Protein AF-V6M9Z1-F1 (afdb_monomer_lite)

Secondary structure (DSSP, 8-state):
---HHHHHTT-SSS-------------THHHHHHHHHHSHHHHHHHHHTTSPPP---

Organism: NCBI:txid1408254

Sequence (57 aa):
MPSKETIANKTYPLAAEFYAITAGSENPNVPKLIEWILSPQGQSLVEKTGYTPLTGS

Foldseek 3Di:
DDDLVCQQVVVPVPHDDDDDDDPPDPPPCVVVVVCCCLDPNVQVVCVVVPHRGHDDD

InterPro domains:
  IPR050811 Phosphate-binding ABC transporter substrate-binding [PTHR30570] (2-55)

Radius of gyration: 13.59 Å; chains: 1; bounding box: 29×20×34 Å

Structure (mmCIF, N/CA/C/O backbone):
data_AF-V6M9Z1-F1
#
_entry.id   AF-V6M9Z1-F1
#
loop_
_atom_site.group_PDB
_atom_site.id
_atom_site.type_symbol
_atom_site.label_atom_id
_atom_site.label_alt_id
_atom_site.label_comp_id
_atom_site.label_asym_id
_atom_site.label_entity_id
_atom_site.label_seq_id
_atom_site.pdbx_PDB_ins_code
_atom_site.Cartn_x
_atom_site.Cartn_y
_atom_site.Cartn_z
_atom_site.occupancy
_atom_site.B_iso_or_equiv
_atom_site.auth_seq_id
_atom_site.auth_comp_id
_atom_site.auth_asym_id
_atom_site.auth_atom_id
_atom_site.pdbx_PDB_model_num
ATOM 1 N N . MET A 1 1 ? -13.822 -3.478 21.295 1.00 66.69 1 MET A N 1
ATOM 2 C CA . MET A 1 1 ? -14.833 -3.679 20.228 1.00 66.69 1 MET A CA 1
ATOM 3 C C . MET A 1 1 ? -14.182 -3.371 18.890 1.00 66.69 1 MET A C 1
ATOM 5 O O . MET A 1 1 ? -13.285 -2.540 18.907 1.00 66.69 1 MET A O 1
ATOM 9 N N . PRO A 1 2 ? -14.584 -4.009 17.777 1.00 77.62 2 PRO A N 1
ATOM 10 C CA . PRO A 1 2 ? -14.005 -3.719 16.466 1.00 77.62 2 PRO A CA 1
ATOM 11 C C . PRO A 1 2 ? -14.215 -2.247 16.088 1.00 77.62 2 PRO A C 1
ATOM 13 O O . PRO A 1 2 ? -15.344 -1.764 16.027 1.00 77.62 2 PRO A O 1
ATOM 16 N N . SER A 1 3 ? -13.118 -1.542 15.842 1.00 79.94 3 SER A N 1
ATOM 17 C CA . SER A 1 3 ? -13.069 -0.174 15.319 1.00 79.94 3 SER A CA 1
ATOM 18 C C . SER A 1 3 ? -11.809 0.004 14.468 1.00 79.94 3 SER A C 1
ATOM 20 O O . SER A 1 3 ? -10.835 -0.724 14.668 1.00 79.94 3 SER A O 1
ATOM 22 N N . LYS A 1 4 ? -11.796 0.994 13.564 1.00 78.00 4 LYS A N 1
ATOM 23 C CA . LYS A 1 4 ? -10.607 1.336 12.755 1.00 78.00 4 LYS A CA 1
ATOM 24 C C . LYS A 1 4 ? -9.359 1.529 13.626 1.00 78.00 4 LYS A C 1
ATOM 26 O O . LYS A 1 4 ? -8.300 1.014 13.297 1.00 78.00 4 LYS A O 1
ATOM 31 N N . GLU A 1 5 ? -9.514 2.200 14.766 1.00 80.31 5 GLU A N 1
ATOM 32 C CA . GLU A 1 5 ? -8.442 2.427 15.740 1.00 80.31 5 GLU A CA 1
ATOM 33 C C . GLU A 1 5 ? -7.926 1.115 16.348 1.00 80.31 5 GLU A C 1
ATOM 35 O O . GLU A 1 5 ? -6.724 0.870 16.341 1.00 80.31 5 GLU A O 1
ATOM 40 N N . THR A 1 6 ? -8.823 0.234 16.812 1.00 77.56 6 THR A N 1
ATOM 41 C CA . THR A 1 6 ? -8.428 -1.051 17.428 1.00 77.56 6 THR A CA 1
ATOM 42 C C . THR A 1 6 ? -7.824 -2.051 16.435 1.00 77.56 6 THR A C 1
ATOM 44 O O . THR A 1 6 ? -7.029 -2.907 16.820 1.00 77.56 6 THR A O 1
ATOM 47 N N . ILE A 1 7 ? -8.199 -1.945 15.155 1.00 75.69 7 ILE A N 1
ATOM 48 C CA . ILE A 1 7 ? -7.618 -2.719 14.052 1.00 75.69 7 ILE A CA 1
ATOM 49 C C . ILE A 1 7 ? -6.218 -2.183 13.734 1.00 75.69 7 ILE A C 1
ATOM 51 O O . ILE A 1 7 ? -5.269 -2.960 13.685 1.00 75.69 7 ILE A O 1
ATOM 55 N N . ALA A 1 8 ? -6.071 -0.863 13.588 1.00 74.69 8 ALA A N 1
ATOM 56 C CA . ALA A 1 8 ? -4.791 -0.225 13.284 1.00 74.69 8 ALA A CA 1
ATOM 57 C C . ALA A 1 8 ? -3.749 -0.420 14.402 1.00 74.69 8 ALA A C 1
ATOM 59 O O . ALA A 1 8 ? -2.585 -0.697 14.122 1.00 74.69 8 ALA A O 1
ATOM 60 N N . ASN A 1 9 ? -4.158 -0.334 15.672 1.00 76.88 9 ASN A N 1
ATOM 61 C CA . ASN A 1 9 ? -3.263 -0.498 16.823 1.0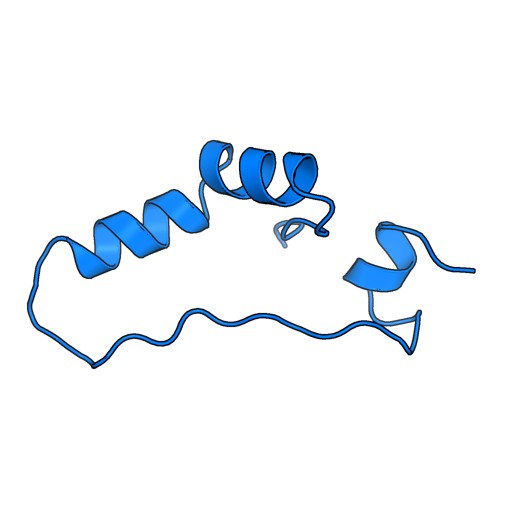0 76.88 9 ASN A CA 1
ATOM 62 C C . ASN A 1 9 ? -3.109 -1.960 17.300 1.00 76.88 9 ASN A C 1
ATOM 64 O O . ASN A 1 9 ? -2.507 -2.199 18.347 1.00 76.88 9 ASN A O 1
ATOM 68 N N . LYS A 1 10 ? -3.653 -2.933 16.551 1.00 73.81 10 LYS A N 1
ATOM 69 C CA . LYS A 1 10 ? -3.558 -4.384 16.813 1.00 73.81 10 LYS A CA 1
ATOM 70 C C . LYS A 1 10 ? -4.173 -4.862 18.138 1.00 73.81 10 LYS A C 1
ATOM 72 O O . LYS A 1 10 ? -3.937 -5.997 18.546 1.00 73.81 10 LYS A O 1
ATOM 77 N N . THR A 1 11 ? -4.977 -4.042 18.818 1.00 80.69 11 THR A N 1
ATOM 78 C CA . THR A 1 11 ? -5.676 -4.443 20.058 1.00 80.69 11 THR A CA 1
ATOM 79 C C . THR A 1 11 ? -6.949 -5.243 19.789 1.00 80.69 11 THR A C 1
ATOM 81 O O . THR A 1 11 ? -7.469 -5.905 20.690 1.00 80.69 11 THR A O 1
ATOM 84 N N . TYR A 1 12 ? -7.449 -5.224 18.550 1.00 76.06 12 TYR A N 1
ATOM 85 C CA . TYR A 1 12 ? -8.472 -6.151 18.091 1.00 76.06 12 TYR A CA 1
ATOM 86 C C . TYR A 1 12 ? -7.816 -7.409 17.495 1.00 76.06 12 TYR A C 1
ATOM 88 O O . TYR A 1 12 ? -7.198 -7.325 16.435 1.00 76.06 12 TYR A O 1
ATOM 96 N N . PRO A 1 13 ? -7.957 -8.588 18.131 1.00 67.69 13 PRO A N 1
ATOM 97 C CA . PRO A 1 13 ? -7.196 -9.789 17.770 1.00 67.69 13 PRO A CA 1
ATOM 98 C C . PRO A 1 13 ? -7.644 -10.451 16.456 1.00 67.69 13 PRO A C 1
ATOM 100 O O . PRO A 1 13 ? -7.002 -11.388 15.996 1.00 67.69 13 PRO A O 1
ATOM 103 N N . LEU A 1 14 ? -8.738 -9.982 15.846 1.00 73.25 14 LEU A N 1
ATOM 104 C CA . LEU A 1 14 ? -9.237 -10.449 14.549 1.00 73.25 14 LEU A CA 1
ATOM 105 C C . LEU A 1 14 ? -8.908 -9.429 13.447 1.00 73.25 14 LEU A C 1
ATOM 107 O O . LEU A 1 14 ? -9.784 -8.997 12.700 1.00 73.25 14 LEU A O 1
ATOM 111 N N . ALA A 1 15 ? -7.644 -9.012 13.382 1.00 73.62 15 ALA A N 1
ATOM 112 C CA . ALA A 1 15 ? -7.099 -8.164 12.328 1.00 73.62 15 ALA A CA 1
ATOM 113 C C . ALA A 1 15 ? -5.953 -8.905 11.624 1.00 73.62 15 ALA A C 1
ATOM 115 O O . ALA A 1 15 ? -5.117 -9.524 12.280 1.00 73.62 15 ALA A O 1
ATOM 116 N N . ALA A 1 16 ? -5.920 -8.850 10.292 1.00 76.88 16 ALA A N 1
ATOM 117 C CA . ALA A 1 16 ? -4.861 -9.436 9.473 1.00 76.88 16 ALA A CA 1
ATOM 118 C C . ALA A 1 16 ? -4.182 -8.344 8.639 1.00 76.88 16 ALA A C 1
ATOM 120 O O . ALA A 1 16 ? -4.854 -7.455 8.112 1.00 76.88 16 ALA A O 1
ATOM 121 N N . GLU A 1 17 ? -2.856 -8.419 8.521 1.00 81.81 17 GLU A N 1
ATOM 122 C CA . GLU A 1 17 ? -2.073 -7.522 7.669 1.00 81.81 17 GLU A CA 1
ATOM 123 C C . GLU A 1 17 ? -2.057 -8.039 6.225 1.00 81.81 17 GLU A C 1
ATOM 125 O O . GLU A 1 17 ? -1.913 -9.238 5.978 1.00 81.81 17 GLU A O 1
ATOM 130 N N . PHE A 1 18 ? -2.196 -7.125 5.265 1.00 85.38 18 PHE A N 1
ATOM 131 C CA . PHE A 1 18 ? -2.064 -7.410 3.838 1.00 85.38 18 PHE A CA 1
ATOM 132 C C . PHE A 1 18 ? -0.747 -6.833 3.323 1.00 85.38 18 PHE A C 1
ATOM 134 O O . PHE A 1 18 ? -0.431 -5.674 3.588 1.00 85.38 18 PHE A O 1
ATOM 141 N N . TYR A 1 19 ? -0.002 -7.622 2.548 1.00 89.31 19 TYR A N 1
ATOM 142 C CA . TYR A 1 19 ? 1.299 -7.225 2.010 1.00 89.31 19 TYR A CA 1
ATOM 143 C C . TYR A 1 19 ? 1.308 -7.268 0.483 1.00 89.31 19 TYR A C 1
ATOM 145 O O . TYR A 1 19 ? 0.767 -8.189 -0.128 1.00 89.31 19 TYR A O 1
ATOM 153 N N . ALA A 1 20 ? 1.988 -6.299 -0.131 1.00 89.94 20 ALA A N 1
ATOM 154 C CA . ALA A 1 20 ? 2.364 -6.347 -1.538 1.00 89.94 20 ALA A CA 1
ATOM 155 C C . ALA A 1 20 ? 3.799 -6.885 -1.653 1.00 89.94 20 ALA A C 1
ATOM 157 O O . ALA A 1 20 ? 4.737 -6.258 -1.164 1.00 89.94 20 ALA A O 1
ATOM 158 N N . ILE A 1 21 ? 3.974 -8.043 -2.294 1.00 92.00 21 ILE A N 1
ATOM 159 C CA . ILE A 1 21 ? 5.284 -8.673 -2.514 1.00 92.00 21 ILE A CA 1
ATOM 160 C C . ILE A 1 21 ? 5.654 -8.518 -3.990 1.00 92.00 21 ILE A C 1
ATOM 162 O O . ILE A 1 21 ? 4.849 -8.827 -4.869 1.00 92.00 21 ILE A O 1
ATOM 166 N N . THR A 1 22 ? 6.868 -8.044 -4.272 1.00 91.44 22 THR A N 1
ATOM 167 C CA . THR A 1 22 ? 7.386 -7.894 -5.640 1.00 91.44 22 THR A CA 1
ATOM 168 C C . THR A 1 22 ? 8.461 -8.942 -5.926 1.00 91.44 22 THR A C 1
ATOM 170 O O . THR A 1 22 ? 9.151 -9.408 -5.023 1.00 91.44 22 THR A O 1
ATOM 173 N N . ALA A 1 23 ? 8.620 -9.321 -7.197 1.00 91.56 23 ALA A N 1
ATOM 174 C CA . ALA A 1 23 ? 9.554 -10.370 -7.617 1.00 91.56 23 ALA A CA 1
ATOM 175 C C . ALA A 1 23 ? 11.021 -9.898 -7.759 1.00 91.56 23 ALA A C 1
ATOM 177 O O . ALA A 1 23 ? 11.817 -10.587 -8.388 1.00 91.56 23 ALA A O 1
ATOM 178 N N . GLY A 1 24 ? 11.379 -8.712 -7.244 1.00 85.81 24 GLY A N 1
ATOM 179 C CA . GLY A 1 24 ? 12.732 -8.156 -7.395 1.00 85.81 24 GLY A CA 1
ATOM 180 C C . GLY A 1 24 ? 13.118 -7.818 -8.844 1.00 85.81 24 GLY A C 1
ATOM 181 O O . GLY A 1 24 ? 14.272 -7.975 -9.224 1.00 85.81 24 GLY A O 1
ATOM 182 N N . SER A 1 25 ? 12.158 -7.398 -9.677 1.00 89.25 25 SER A N 1
ATOM 183 C CA . SER A 1 25 ? 12.412 -7.061 -11.087 1.00 89.25 25 SER A CA 1
ATOM 184 C C . SER A 1 25 ? 13.049 -5.680 -11.262 1.00 89.25 25 SER A C 1
ATOM 186 O O . SER A 1 25 ? 12.693 -4.756 -10.534 1.00 89.25 25 SER A O 1
ATOM 188 N N . GLU A 1 26 ? 13.810 -5.481 -12.340 1.00 92.81 26 GLU A N 1
ATOM 189 C CA . GLU A 1 26 ? 14.322 -4.160 -12.753 1.00 92.81 26 GLU A CA 1
ATOM 190 C C . GLU A 1 26 ? 13.284 -3.276 -13.477 1.00 92.81 26 GLU A C 1
ATOM 192 O O . GLU A 1 26 ? 13.615 -2.216 -14.007 1.00 92.81 26 GLU A O 1
ATOM 197 N N . ASN A 1 27 ? 12.009 -3.683 -13.528 1.00 95.56 27 ASN A N 1
ATOM 198 C CA . ASN 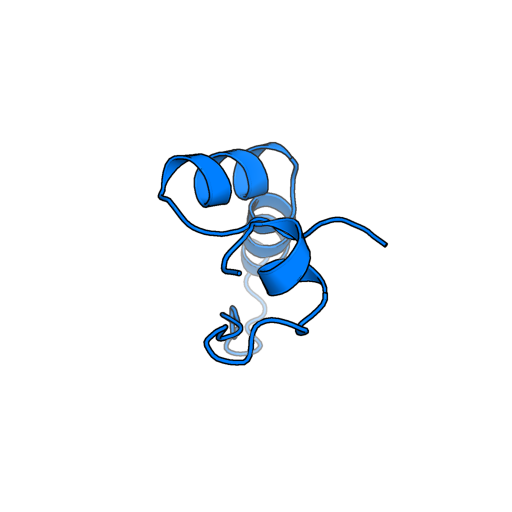A 1 27 ? 10.968 -2.895 -14.184 1.00 95.56 27 ASN A CA 1
ATOM 199 C C . ASN A 1 27 ? 10.761 -1.553 -13.444 1.00 95.56 27 ASN A C 1
ATOM 201 O O . ASN A 1 27 ? 10.316 -1.555 -12.291 1.00 95.56 27 ASN A O 1
ATOM 205 N N . PRO A 1 28 ? 10.980 -0.399 -14.107 1.00 94.94 28 PRO A N 1
ATOM 206 C CA . PRO A 1 28 ? 10.925 0.913 -13.461 1.00 94.94 28 PRO A CA 1
ATOM 207 C C . PRO A 1 28 ? 9.513 1.324 -13.015 1.00 94.94 28 PRO A C 1
ATOM 209 O O . PRO A 1 28 ? 9.352 2.338 -12.338 1.00 94.94 28 PRO A O 1
ATOM 212 N N . ASN A 1 29 ? 8.473 0.575 -13.388 1.00 96.38 29 ASN A N 1
ATOM 213 C CA . ASN A 1 29 ? 7.101 0.830 -12.950 1.00 96.38 29 ASN A CA 1
ATOM 214 C C . ASN A 1 29 ? 6.757 0.159 -11.616 1.00 96.38 29 ASN A C 1
ATOM 216 O O . ASN A 1 29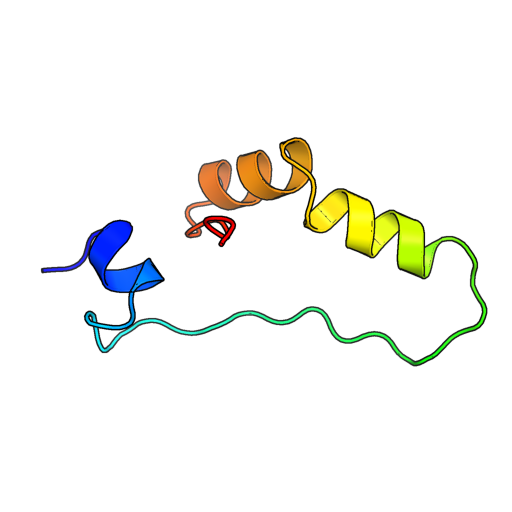 ? 5.781 0.561 -10.988 1.00 96.38 29 ASN A O 1
ATOM 220 N N . VAL A 1 30 ? 7.551 -0.813 -11.152 1.00 95.69 30 VAL A N 1
ATOM 221 C CA . VAL A 1 30 ? 7.367 -1.422 -9.825 1.00 95.69 30 VAL A CA 1
ATOM 222 C C . VAL A 1 30 ? 7.434 -0.377 -8.706 1.00 95.69 30 VAL A C 1
ATOM 224 O O . VAL A 1 30 ? 6.461 -0.286 -7.959 1.00 95.69 30 VAL A O 1
ATOM 227 N N . PRO A 1 31 ? 8.485 0.462 -8.590 1.00 94.62 31 PRO A N 1
ATOM 228 C CA . PRO A 1 31 ? 8.522 1.486 -7.545 1.00 94.62 31 PRO A CA 1
ATOM 229 C C . PRO A 1 31 ? 7.371 2.493 -7.670 1.00 94.62 31 PRO A C 1
ATOM 231 O O . PRO A 1 31 ? 6.773 2.840 -6.658 1.00 94.62 31 PRO A O 1
ATOM 234 N N . LYS A 1 32 ? 6.986 2.883 -8.895 1.00 96.31 32 LYS A N 1
ATOM 235 C CA . LYS A 1 32 ? 5.857 3.804 -9.131 1.00 96.31 32 LYS A CA 1
ATOM 236 C C . LYS A 1 32 ? 4.529 3.237 -8.633 1.00 96.31 32 LYS A C 1
ATOM 238 O O . LYS A 1 32 ? 3.715 3.963 -8.074 1.00 96.31 32 LYS A O 1
ATOM 243 N N . LEU A 1 33 ? 4.301 1.939 -8.842 1.00 95.75 33 LEU A N 1
ATOM 244 C CA . LEU A 1 33 ? 3.097 1.268 -8.365 1.00 95.75 33 LEU A CA 1
ATOM 245 C C . LEU A 1 33 ? 3.067 1.212 -6.834 1.00 95.75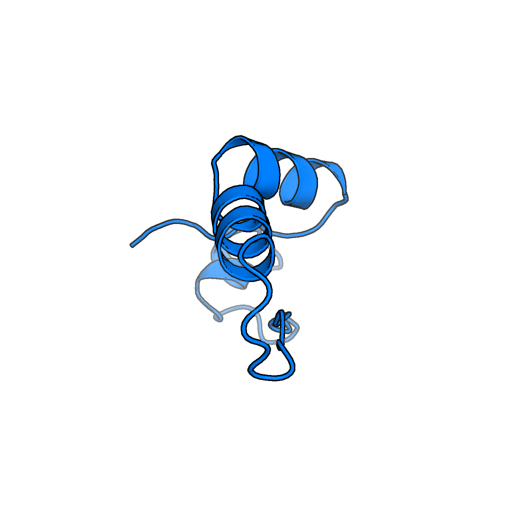 33 LEU A C 1
ATOM 247 O O . LEU A 1 33 ? 2.036 1.515 -6.242 1.00 95.75 33 LEU A O 1
ATOM 251 N N . ILE A 1 34 ? 4.189 0.862 -6.197 1.00 94.94 34 ILE A N 1
ATOM 252 C CA . ILE A 1 34 ? 4.291 0.835 -4.731 1.00 94.94 34 ILE A CA 1
ATOM 253 C C . ILE A 1 34 ? 4.069 2.233 -4.145 1.00 94.94 34 ILE A C 1
ATOM 255 O O . ILE A 1 34 ? 3.274 2.385 -3.220 1.00 94.94 34 ILE A O 1
ATOM 259 N N . GLU A 1 35 ? 4.699 3.259 -4.716 1.00 95.44 35 GLU A N 1
ATOM 260 C CA . GLU A 1 35 ? 4.507 4.654 -4.308 1.00 95.44 35 GLU A CA 1
ATOM 261 C C . GLU A 1 35 ? 3.040 5.080 -4.435 1.00 95.44 35 GLU A C 1
ATOM 263 O O . GLU A 1 35 ? 2.474 5.660 -3.510 1.00 95.44 35 GLU A O 1
ATOM 268 N N . TRP A 1 36 ? 2.384 4.728 -5.542 1.00 96.38 36 TRP A N 1
ATOM 269 C CA . TRP A 1 36 ? 0.971 5.027 -5.738 1.00 96.38 36 TRP A CA 1
ATOM 270 C C . TRP A 1 36 ? 0.065 4.318 -4.719 1.00 96.38 36 TRP A C 1
ATOM 272 O O . TRP A 1 36 ? -0.836 4.957 -4.172 1.00 96.38 36 TRP A O 1
ATOM 282 N N . ILE A 1 37 ? 0.316 3.039 -4.407 1.00 95.06 37 ILE A N 1
ATOM 283 C CA . ILE A 1 37 ? -0.431 2.291 -3.377 1.00 95.06 37 ILE A CA 1
ATOM 284 C C . ILE A 1 37 ? -0.307 2.986 -2.011 1.00 95.06 37 ILE A C 1
ATOM 286 O O . ILE A 1 37 ? -1.294 3.098 -1.282 1.00 95.06 37 ILE A O 1
ATOM 290 N N . LEU A 1 38 ? 0.886 3.481 -1.670 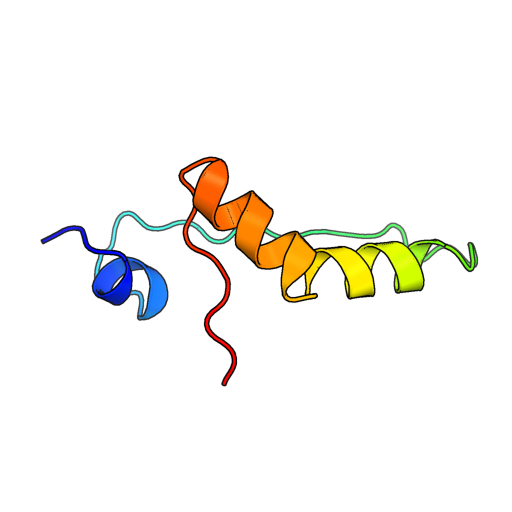1.00 94.38 38 LEU A N 1
ATOM 291 C CA . LEU A 1 38 ? 1.165 4.166 -0.401 1.00 94.38 38 LEU A CA 1
ATOM 292 C C . LEU A 1 38 ? 0.705 5.635 -0.374 1.00 94.38 38 LEU A C 1
ATOM 294 O O . LEU A 1 38 ? 0.629 6.235 0.695 1.00 94.38 38 LEU A O 1
ATOM 298 N N . SER A 1 39 ? 0.379 6.216 -1.528 1.00 95.81 39 SER A N 1
ATOM 299 C CA . SER A 1 39 ? -0.065 7.606 -1.645 1.00 95.81 39 SER A CA 1
ATOM 300 C C . SER A 1 39 ? -1.440 7.856 -0.993 1.00 95.81 39 SER A C 1
ATOM 302 O O . SER A 1 39 ? -2.226 6.918 -0.815 1.00 95.81 39 SER A O 1
ATOM 304 N 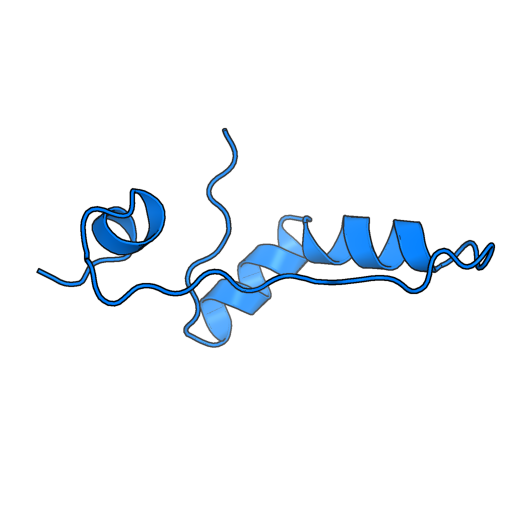N . PRO A 1 40 ? -1.821 9.126 -0.736 1.00 95.25 40 PRO A N 1
ATOM 305 C CA . PRO A 1 40 ? -3.161 9.468 -0.244 1.00 95.25 40 PRO A CA 1
ATOM 306 C C . PRO A 1 40 ? -4.295 8.940 -1.133 1.00 95.25 40 PRO A C 1
ATOM 308 O O . PRO A 1 40 ? -5.353 8.551 -0.639 1.00 95.25 40 PRO A O 1
ATOM 311 N N . GLN A 1 41 ? -4.076 8.892 -2.450 1.00 96.25 41 GLN A N 1
ATOM 312 C CA . GLN A 1 41 ? -5.053 8.340 -3.384 1.00 96.25 41 GLN A CA 1
ATOM 313 C C . GLN A 1 41 ? -5.218 6.829 -3.184 1.00 96.25 41 GLN A C 1
ATOM 315 O O . GLN A 1 41 ? -6.351 6.350 -3.094 1.00 96.25 41 GLN A O 1
ATOM 320 N N . GLY A 1 42 ? -4.105 6.095 -3.095 1.00 95.25 42 GLY A N 1
ATOM 321 C CA . GLY A 1 42 ? -4.104 4.652 -2.858 1.00 95.25 42 GLY A CA 1
ATOM 322 C C . GLY A 1 42 ? -4.786 4.301 -1.537 1.00 95.25 42 GLY A C 1
ATOM 323 O O . GLY A 1 42 ? -5.699 3.478 -1.506 1.00 95.25 42 GLY A O 1
ATOM 324 N N . GLN A 1 43 ? -4.448 5.016 -0.463 1.00 95.31 43 GLN A N 1
ATOM 325 C CA . GLN A 1 43 ? -5.060 4.811 0.853 1.00 95.31 43 GLN A CA 1
ATOM 326 C C . GLN A 1 43 ? -6.555 5.178 0.883 1.00 95.31 43 GLN A C 1
ATOM 328 O O . GLN A 1 43 ? -7.348 4.476 1.511 1.00 95.31 43 GLN A O 1
ATOM 333 N N . SER A 1 44 ? -6.989 6.203 0.137 1.00 95.06 44 SER A N 1
ATOM 334 C CA . SER A 1 44 ? -8.421 6.519 -0.004 1.00 95.06 44 SER A CA 1
ATOM 335 C C . SER A 1 44 ? -9.206 5.383 -0.672 1.00 95.06 44 SER A C 1
ATOM 337 O O . SER A 1 44 ? -10.357 5.131 -0.312 1.00 95.06 44 SER A O 1
ATOM 339 N N . LEU A 1 45 ? -8.606 4.680 -1.638 1.00 95.19 45 LEU A N 1
ATOM 340 C CA . LEU A 1 45 ? -9.222 3.510 -2.272 1.00 95.19 45 LEU A CA 1
ATOM 341 C C . LEU A 1 45 ? -9.311 2.318 -1.310 1.00 95.19 45 LEU A C 1
ATOM 343 O O . LEU A 1 45 ? -10.346 1.652 -1.278 1.00 95.19 45 LEU A O 1
ATOM 347 N N . VAL A 1 46 ? -8.279 2.080 -0.493 1.00 92.88 46 VAL A N 1
ATOM 348 C CA . VAL A 1 46 ? -8.304 1.056 0.572 1.00 92.88 46 VAL A CA 1
ATOM 349 C C . VAL A 1 46 ? -9.488 1.294 1.516 1.00 92.88 46 VAL A C 1
ATOM 351 O O . VAL A 1 46 ? -10.278 0.386 1.763 1.00 92.88 46 VAL A O 1
ATOM 354 N N . GLU A 1 47 ? -9.691 2.534 1.961 1.00 91.50 47 GLU A N 1
ATOM 355 C CA . GLU A 1 47 ? -10.821 2.870 2.832 1.00 91.50 47 GLU A CA 1
ATOM 356 C C . GLU A 1 47 ? -12.181 2.676 2.142 1.00 91.50 47 GLU A C 1
ATOM 358 O O . GLU A 1 47 ? -13.097 2.077 2.709 1.00 91.50 47 GLU A O 1
ATOM 363 N N . LYS A 1 48 ? -12.320 3.142 0.895 1.00 94.06 48 LYS A N 1
ATOM 364 C CA . LYS A 1 48 ? -13.570 3.022 0.121 1.00 94.06 48 LYS A CA 1
ATOM 365 C C . LYS A 1 48 ? -13.956 1.580 -0.198 1.00 94.06 48 LYS A C 1
ATOM 367 O O . LYS A 1 48 ? -15.123 1.317 -0.472 1.00 94.06 48 LYS A O 1
ATOM 372 N N . THR A 1 49 ? -12.997 0.659 -0.169 1.00 91.56 49 THR A N 1
ATOM 373 C CA . THR A 1 49 ? -13.223 -0.774 -0.406 1.00 91.56 49 THR A CA 1
ATOM 374 C C . THR A 1 49 ? -13.506 -1.559 0.880 1.00 91.56 49 THR A C 1
ATOM 376 O O . THR A 1 49 ? -13.694 -2.770 0.821 1.00 91.56 49 THR A O 1
ATOM 379 N N . GLY A 1 50 ? -13.608 -0.881 2.031 1.00 87.19 50 GLY A N 1
ATOM 380 C CA . GLY A 1 50 ? -13.965 -1.492 3.316 1.00 87.19 50 GLY A CA 1
ATOM 381 C C . GLY A 1 50 ? -12.773 -1.999 4.130 1.00 87.19 50 GLY A C 1
ATOM 382 O O . GLY A 1 50 ? -12.973 -2.587 5.192 1.00 87.19 50 GLY A O 1
ATOM 383 N N . TYR A 1 51 ? -11.544 -1.753 3.670 1.00 88.62 51 TYR A N 1
ATOM 384 C CA . TYR A 1 51 ? -10.325 -2.061 4.411 1.00 88.62 51 TYR A CA 1
ATOM 385 C C . TYR A 1 51 ? -9.882 -0.874 5.275 1.00 88.62 51 TYR A C 1
ATOM 387 O O . TYR A 1 51 ? -10.322 0.263 5.105 1.00 88.62 51 TYR A O 1
ATOM 395 N N . THR A 1 52 ? -9.000 -1.145 6.236 1.00 89.06 52 THR A N 1
ATOM 396 C CA . THR A 1 52 ? -8.398 -0.097 7.070 1.00 89.06 52 THR A CA 1
ATOM 397 C C . THR A 1 52 ? -7.126 0.416 6.385 1.00 89.06 52 THR A C 1
ATOM 399 O O . THR A 1 52 ? -6.233 -0.395 6.137 1.00 89.06 52 THR A O 1
ATOM 402 N N . PRO A 1 53 ? -7.037 1.717 6.040 1.00 90.44 53 PRO A N 1
ATOM 403 C CA . PRO A 1 53 ? -5.838 2.286 5.435 1.00 90.44 53 PRO A CA 1
ATOM 404 C C . PRO A 1 53 ? -4.679 2.326 6.433 1.00 90.44 53 PRO A C 1
ATOM 406 O O . PRO A 1 53 ? -4.878 2.303 7.649 1.00 90.44 53 PRO A O 1
ATOM 409 N N . LEU A 1 54 ? -3.462 2.437 5.910 1.00 87.44 54 LEU A N 1
ATOM 410 C CA . LEU A 1 54 ? -2.274 2.699 6.707 1.00 87.44 54 LEU A CA 1
ATOM 411 C C . LEU A 1 54 ? -2.377 4.110 7.296 1.00 87.44 54 LEU A C 1
ATOM 413 O O . LEU A 1 54 ? -2.420 5.103 6.571 1.00 87.44 54 LEU A O 1
ATOM 417 N N . THR A 1 55 ? -2.412 4.209 8.621 1.00 70.94 55 THR A N 1
ATOM 418 C CA . THR A 1 55 ? -2.189 5.472 9.327 1.00 70.94 55 THR A CA 1
ATOM 419 C C . THR A 1 55 ? -0.683 5.698 9.382 1.00 70.94 55 THR A C 1
ATOM 421 O O . THR A 1 55 ? 0.022 4.909 10.011 1.00 70.94 55 THR A O 1
ATOM 424 N N . GLY A 1 56 ? -0.182 6.709 8.670 1.00 60.75 56 GLY A N 1
ATOM 425 C CA . GLY A 1 56 ? 1.239 7.065 8.695 1.00 60.75 56 GLY A CA 1
ATOM 426 C C . GLY A 1 56 ? 1.733 7.325 10.122 1.00 60.75 56 GLY A C 1
ATOM 427 O O . GLY A 1 56 ? 0.987 7.877 10.932 1.00 60.75 56 GLY A O 1
ATOM 428 N N . SER A 1 57 ? 2.957 6.868 10.399 1.00 42.47 57 SER A N 1
ATOM 429 C CA . SER A 1 57 ? 3.726 7.096 11.629 1.00 42.47 57 SER A CA 1
ATOM 430 C C . SER A 1 57 ? 3.854 8.567 12.012 1.00 42.47 57 SER A C 1
ATOM 432 O O . SER A 1 57 ? 3.909 9.411 11.088 1.00 42.47 57 SER A O 1
#

pLDDT: mean 85.95, std 10.96, range [42.47, 96.38]